Protein AF-A0A1D6GD42-F1 (afdb_monomer)

Secondary structure (DSSP, 8-state):
--------------------HHHHHHTTT-S---HHHHHT-HHHHHHHHHHHHHHHTT-SS--HHHHTT-S---HHHHHHHHHHHHHHHHHHHHHHHHHHHHHHHHHHHHHHHHHHHHHHHHHHH-

pLDDT: mean 71.31, std 13.14, range [42.84, 92.12]

Structure (mmCIF, N/CA/C/O backbone):
data_AF-A0A1D6GD42-F1
#
_entry.id   AF-A0A1D6GD42-F1
#
loop_
_atom_site.group_PDB
_atom_site.id
_atom_site.type_symbol
_atom_site.label_atom_id
_atom_site.label_alt_id
_atom_site.label_comp_id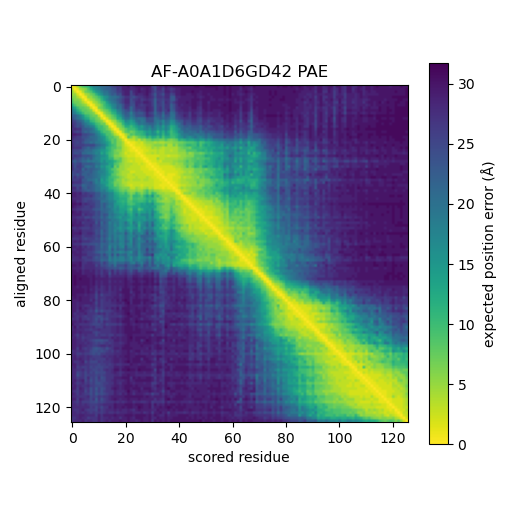
_atom_site.label_asym_id
_atom_site.label_entity_id
_atom_site.label_seq_id
_atom_site.pdbx_PDB_ins_code
_atom_site.Cartn_x
_atom_site.Cartn_y
_atom_site.Cartn_z
_atom_site.occupancy
_atom_site.B_iso_or_equiv
_atom_site.auth_seq_id
_atom_site.auth_comp_id
_atom_site.auth_asym_id
_atom_site.auth_atom_id
_atom_site.pdbx_PDB_model_num
ATOM 1 N N . MET A 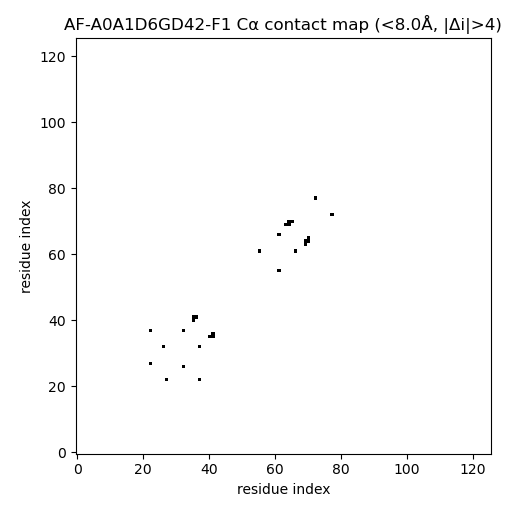1 1 ? 38.053 -12.235 26.476 1.00 43.75 1 MET A N 1
ATOM 2 C CA . MET A 1 1 ? 37.363 -10.991 26.067 1.00 43.75 1 MET A CA 1
ATOM 3 C C . MET A 1 1 ? 36.733 -11.279 24.707 1.00 43.75 1 MET A C 1
ATOM 5 O O . MET A 1 1 ? 37.474 -11.628 23.809 1.00 43.75 1 MET A O 1
ATOM 9 N N . GLY A 1 2 ? 35.424 -11.434 24.520 1.00 50.50 2 GLY A N 1
ATOM 10 C CA . GLY A 1 2 ? 34.348 -10.511 24.865 1.00 50.50 2 GLY A CA 1
ATOM 11 C C . GLY A 1 2 ? 34.098 -9.602 23.659 1.00 50.50 2 GLY A C 1
ATOM 12 O O . GLY A 1 2 ? 34.905 -8.711 23.443 1.00 50.50 2 GLY A O 1
ATOM 13 N N . ASN A 1 3 ? 33.066 -9.889 22.854 1.00 42.84 3 ASN A N 1
ATOM 14 C CA . ASN A 1 3 ? 32.124 -8.897 22.315 1.00 42.84 3 ASN A CA 1
ATOM 15 C C . ASN A 1 3 ? 31.025 -9.588 21.492 1.00 42.84 3 ASN A C 1
ATOM 17 O O . ASN A 1 3 ? 31.283 -10.256 20.495 1.00 42.84 3 ASN A O 1
ATOM 21 N N . GLY A 1 4 ? 29.797 -9.468 22.000 1.00 46.84 4 GLY A N 1
ATOM 22 C CA . GLY A 1 4 ? 28.609 -10.165 21.533 1.00 46.84 4 GLY A CA 1
ATOM 23 C C . GLY A 1 4 ? 27.888 -9.491 20.369 1.00 46.84 4 GLY A C 1
ATOM 24 O O . GLY A 1 4 ? 28.065 -8.313 20.068 1.00 46.84 4 GLY A O 1
ATOM 25 N N . PHE A 1 5 ? 27.021 -10.283 19.746 1.00 56.38 5 PHE A N 1
ATOM 26 C CA . PHE A 1 5 ? 26.088 -9.882 18.703 1.00 56.38 5 PHE A CA 1
ATOM 27 C C . PHE A 1 5 ? 25.120 -8.806 19.216 1.00 56.38 5 PHE A C 1
ATOM 29 O O . PHE A 1 5 ? 24.239 -9.080 20.033 1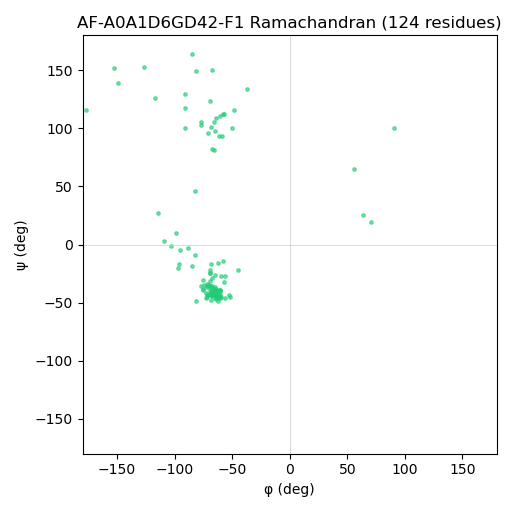.00 56.38 5 PHE A O 1
ATOM 36 N N . GLN A 1 6 ? 25.253 -7.578 18.715 1.00 57.75 6 GLN A N 1
ATOM 37 C CA . GLN A 1 6 ? 24.281 -6.515 18.948 1.00 57.75 6 GLN A CA 1
ATOM 38 C C . GLN A 1 6 ? 23.060 -6.738 18.043 1.00 57.75 6 GLN A C 1
ATOM 40 O O . GLN A 1 6 ? 23.091 -6.458 16.846 1.00 57.75 6 GLN A O 1
ATOM 45 N N . LYS A 1 7 ? 21.963 -7.251 18.615 1.00 52.38 7 LYS A N 1
ATOM 46 C CA . LYS A 1 7 ? 20.647 -7.249 17.962 1.00 52.38 7 LYS A CA 1
ATOM 47 C C . LYS A 1 7 ? 20.195 -5.797 17.781 1.00 52.38 7 LYS A C 1
ATOM 49 O O . LYS A 1 7 ? 19.830 -5.139 18.753 1.00 52.38 7 LYS A O 1
ATOM 54 N N . LYS A 1 8 ? 20.190 -5.295 16.544 1.00 47.66 8 LYS A N 1
ATOM 55 C CA . LYS A 1 8 ? 19.546 -4.021 16.206 1.00 47.66 8 LYS A CA 1
ATOM 56 C C . LYS A 1 8 ? 18.029 -4.221 16.275 1.00 47.66 8 LYS A C 1
ATOM 58 O O . LYS A 1 8 ? 17.422 -4.735 15.342 1.00 47.66 8 LYS A O 1
ATOM 63 N N . SER A 1 9 ? 17.442 -3.861 17.416 1.00 47.78 9 SER A N 1
ATOM 64 C CA . SER A 1 9 ? 15.996 -3.729 17.598 1.00 47.78 9 SER A CA 1
ATOM 65 C C . SER A 1 9 ? 15.470 -2.722 16.578 1.00 47.78 9 SER A C 1
ATOM 67 O O . SER A 1 9 ? 15.799 -1.536 16.638 1.00 47.78 9 SER A O 1
ATOM 69 N N . SER A 1 10 ? 14.686 -3.191 15.612 1.00 49.34 10 SER A N 1
ATOM 70 C CA . SER A 1 10 ? 13.865 -2.327 14.776 1.00 49.34 10 SER A CA 1
ATOM 71 C C . SER A 1 10 ? 12.820 -1.672 15.678 1.00 49.34 10 SER A C 1
ATOM 73 O O . SER A 1 10 ? 11.798 -2.281 15.992 1.00 49.34 10 SER A O 1
ATOM 75 N N . ASN A 1 11 ? 13.087 -0.442 16.117 1.00 50.16 11 ASN A N 1
ATOM 76 C CA . ASN A 1 11 ? 12.073 0.429 16.697 1.00 50.16 11 ASN A CA 1
ATOM 77 C C . ASN A 1 11 ? 11.070 0.782 15.593 1.00 50.16 11 ASN A C 1
ATOM 79 O O . ASN A 1 11 ? 11.150 1.840 14.975 1.00 50.16 11 ASN A O 1
ATOM 83 N N . ALA A 1 12 ? 10.132 -0.129 15.332 1.00 53.81 12 ALA A N 1
ATOM 84 C CA . ALA A 1 12 ? 8.842 0.250 14.795 1.00 53.81 12 ALA A CA 1
ATOM 85 C C . ALA A 1 12 ? 8.261 1.234 15.810 1.00 53.81 12 ALA A C 1
ATOM 87 O O . ALA A 1 12 ? 8.033 0.873 16.966 1.00 53.81 12 ALA A O 1
ATOM 88 N N . SER A 1 13 ? 8.131 2.495 15.407 1.00 47.47 13 SER A N 1
ATOM 89 C CA . SER A 1 13 ? 7.433 3.529 16.157 1.00 47.47 13 SER A CA 1
ATOM 90 C C . SER A 1 13 ? 6.069 2.973 16.549 1.00 47.47 13 SER A C 1
ATOM 92 O O . SER A 1 13 ? 5.163 2.876 15.721 1.00 47.47 13 SER A O 1
ATOM 94 N N . LYS A 1 14 ? 5.968 2.525 17.802 1.00 47.47 14 LYS A N 1
ATOM 95 C CA . LYS A 1 14 ? 4.747 2.058 18.437 1.00 47.47 14 LYS A CA 1
ATOM 96 C C . LYS A 1 14 ? 3.814 3.257 18.431 1.00 47.47 14 LYS A C 1
ATOM 98 O O . LYS A 1 14 ? 3.919 4.109 19.308 1.00 47.47 14 LYS A O 1
ATOM 103 N N . ALA A 1 15 ? 2.968 3.362 17.405 1.00 49.28 15 ALA A N 1
ATOM 104 C CA . ALA A 1 15 ? 1.806 4.224 17.466 1.00 49.28 15 ALA A CA 1
ATOM 105 C C . ALA A 1 15 ? 1.143 3.891 18.803 1.00 49.28 15 ALA A C 1
ATOM 107 O O . ALA A 1 15 ? 0.808 2.728 19.053 1.00 49.28 15 ALA A O 1
ATOM 108 N N . GLN A 1 16 ? 1.095 4.863 19.713 1.00 43.62 16 GLN A N 1
ATOM 109 C CA . GLN A 1 16 ? 0.330 4.734 20.941 1.00 43.62 16 GLN A CA 1
ATOM 110 C C . GLN A 1 16 ? -1.131 4.716 20.510 1.00 43.62 16 GLN A C 1
ATOM 112 O O . GLN A 1 16 ? -1.799 5.739 20.456 1.00 43.62 16 GLN A O 1
ATOM 117 N N . ILE A 1 17 ? -1.58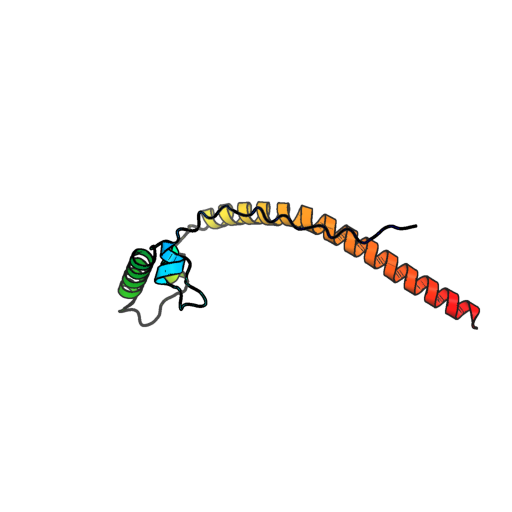4 3.539 20.093 1.00 55.00 17 ILE A N 1
ATOM 118 C CA . ILE A 1 17 ? -2.991 3.228 19.963 1.00 55.00 17 ILE A CA 1
ATOM 119 C C . ILE A 1 17 ? -3.476 3.262 21.407 1.00 55.00 17 ILE A C 1
ATOM 121 O O . ILE A 1 17 ? -3.109 2.395 22.202 1.00 55.00 17 ILE A O 1
ATOM 125 N N . GLU A 1 18 ? -4.197 4.321 21.771 1.00 52.25 18 GLU A N 1
ATOM 126 C CA . GLU A 1 18 ? -5.019 4.325 22.973 1.00 52.25 18 GLU A CA 1
ATOM 127 C C . GLU A 1 18 ? -6.020 3.182 22.811 1.00 52.25 18 GLU A C 1
ATOM 129 O O . GLU A 1 18 ? -7.039 3.287 22.128 1.00 52.25 18 GLU A O 1
ATOM 134 N N . GLU A 1 19 ? -5.653 2.022 23.346 1.00 58.16 19 GLU A N 1
ATOM 135 C CA . GLU A 1 19 ? -6.516 0.859 23.373 1.00 58.16 19 GLU A CA 1
ATOM 136 C C . GLU A 1 19 ? -7.670 1.172 24.320 1.00 58.16 19 GLU A C 1
ATOM 138 O O . GLU A 1 19 ? -7.538 1.115 25.539 1.00 58.16 19 GLU A O 1
ATOM 143 N N . THR A 1 20 ? -8.819 1.522 23.755 1.00 64.81 20 THR A N 1
ATOM 144 C CA . THR A 1 20 ? -10.063 1.581 24.510 1.00 64.81 20 THR A CA 1
ATOM 145 C C . THR A 1 20 ? -10.475 0.153 24.872 1.00 64.81 20 THR A C 1
ATOM 147 O O . THR A 1 20 ? -10.656 -0.710 24.007 1.00 64.81 20 THR A O 1
ATOM 150 N N . ASP A 1 21 ? -10.651 -0.109 26.168 1.00 73.12 21 ASP A N 1
ATOM 151 C CA . ASP A 1 21 ? -11.048 -1.422 26.704 1.00 73.12 21 ASP A CA 1
ATOM 152 C C . ASP A 1 21 ? -12.379 -1.944 26.136 1.00 73.12 21 ASP A C 1
ATOM 154 O O . ASP A 1 21 ? -12.696 -3.130 26.246 1.00 73.12 21 ASP A O 1
ATOM 158 N N . GLU A 1 22 ? -13.162 -1.082 25.484 1.00 78.81 22 GLU A N 1
ATOM 159 C CA . GLU A 1 22 ? -14.405 -1.454 24.819 1.00 78.81 22 GLU A CA 1
ATOM 160 C C . GLU A 1 22 ? -14.228 -2.555 23.777 1.00 78.81 22 GLU A C 1
ATOM 162 O O . GLU A 1 22 ? -15.019 -3.499 23.764 1.00 78.81 22 GLU A O 1
ATOM 167 N N . ALA A 1 23 ? -13.214 -2.463 22.912 1.00 77.88 23 ALA A N 1
ATOM 168 C CA . ALA A 1 23 ? -13.001 -3.464 21.870 1.00 77.88 23 ALA A CA 1
ATOM 169 C C . ALA A 1 23 ? -12.561 -4.801 22.479 1.00 77.88 23 ALA A C 1
ATOM 171 O O . ALA A 1 23 ? -13.082 -5.852 22.110 1.00 77.88 23 ALA A O 1
ATOM 172 N N . ARG A 1 24 ? -11.674 -4.759 23.482 1.00 79.50 24 ARG A N 1
ATOM 173 C CA . ARG A 1 24 ? -11.237 -5.946 24.236 1.00 79.50 24 ARG A CA 1
ATOM 174 C C . ARG A 1 24 ? -12.418 -6.625 24.935 1.00 79.50 24 ARG A C 1
ATOM 176 O O . ARG A 1 24 ? -12.525 -7.846 24.901 1.00 79.50 24 ARG A O 1
ATOM 183 N N . LYS A 1 25 ? -13.344 -5.845 25.505 1.00 85.50 25 LYS A N 1
ATOM 184 C CA . LYS A 1 25 ? -14.552 -6.354 26.171 1.00 85.50 25 LYS A CA 1
ATOM 185 C C . LYS A 1 25 ? -15.586 -6.907 25.184 1.00 85.50 25 LYS A C 1
ATOM 187 O O . LYS A 1 25 ? -16.131 -7.981 25.418 1.00 85.50 25 LYS A O 1
ATOM 192 N N . LYS A 1 26 ? -15.865 -6.195 24.088 1.00 86.31 26 LYS A N 1
ATOM 193 C CA . LYS A 1 26 ? -16.877 -6.577 23.081 1.00 86.31 26 LYS A CA 1
ATOM 194 C C . LYS A 1 26 ? -16.437 -7.770 22.235 1.00 86.31 26 LYS A C 1
ATOM 196 O O . LYS A 1 26 ? -17.261 -8.604 21.875 1.00 86.31 26 LYS A O 1
ATOM 201 N N . PHE A 1 27 ? -15.141 -7.872 21.958 1.00 87.50 27 PHE A N 1
ATOM 202 C CA . PHE A 1 27 ? -14.568 -8.885 21.077 1.00 87.50 27 PHE A CA 1
ATOM 203 C C . PHE A 1 27 ? -13.643 -9.854 21.821 1.00 87.50 27 PHE A C 1
ATOM 205 O O . PHE A 1 27 ? -12.766 -10.458 21.214 1.00 87.50 27 PHE A O 1
ATOM 212 N N . SER A 1 28 ? -13.868 -10.057 23.124 1.00 87.81 28 SER A N 1
ATOM 213 C CA . SER A 1 28 ? -13.048 -10.935 23.977 1.00 87.81 28 SER A CA 1
ATOM 214 C C . SER A 1 28 ? -12.941 -12.379 23.470 1.00 87.81 28 SER A C 1
ATOM 216 O O . SER A 1 28 ? -11.960 -13.054 23.766 1.00 87.81 28 SER A O 1
ATOM 218 N N . ASN A 1 29 ? -13.943 -12.862 22.729 1.00 92.12 29 ASN A N 1
ATOM 219 C CA . ASN A 1 29 ? -13.961 -14.212 22.153 1.00 92.12 29 ASN A CA 1
ATOM 220 C C . ASN A 1 29 ? -13.467 -14.254 20.697 1.00 92.12 29 ASN A C 1
ATOM 222 O O . ASN A 1 29 ? -13.382 -15.329 20.106 1.00 92.12 29 ASN A O 1
ATOM 226 N N . ALA A 1 30 ? -13.171 -13.102 20.093 1.00 87.44 30 ALA A N 1
ATOM 227 C CA . ALA A 1 30 ? -12.695 -13.027 18.723 1.00 87.44 30 ALA A CA 1
ATOM 228 C C . ALA A 1 30 ? -11.164 -13.090 18.702 1.00 87.44 30 ALA A C 1
ATOM 230 O O . ALA A 1 30 ? -10.481 -12.328 19.380 1.00 87.44 30 ALA A O 1
ATOM 231 N N . LYS A 1 31 ? -10.609 -13.981 17.876 1.00 90.94 31 LYS A N 1
ATOM 232 C CA . LYS A 1 31 ? -9.155 -14.052 17.655 1.00 90.94 31 LYS A CA 1
ATOM 233 C C . LYS A 1 31 ? -8.628 -12.834 16.888 1.00 90.94 31 LYS A C 1
ATOM 235 O O . LYS A 1 31 ? -7.476 -12.447 17.055 1.00 90.94 31 LYS A O 1
ATOM 240 N N . ALA A 1 32 ? -9.461 -12.274 16.019 1.00 88.56 32 ALA A N 1
ATOM 241 C CA . ALA A 1 32 ? -9.182 -11.086 15.234 1.00 88.56 32 ALA A CA 1
ATOM 242 C C . ALA A 1 32 ? -10.502 -10.376 14.917 1.00 88.56 32 ALA A C 1
ATOM 244 O O . ALA A 1 32 ? -11.543 -11.026 14.805 1.00 88.56 32 ALA A O 1
ATOM 245 N N . ILE A 1 33 ? -10.433 -9.060 14.745 1.00 84.81 33 ILE A N 1
ATOM 246 C CA . ILE A 1 33 ? -11.530 -8.217 14.265 1.00 84.81 33 ILE A CA 1
ATOM 247 C C . ILE A 1 33 ? -11.044 -7.399 13.074 1.00 84.81 33 ILE A C 1
ATOM 249 O O . ILE A 1 33 ? -9.851 -7.110 12.963 1.00 84.81 33 ILE A O 1
ATOM 253 N N . SER A 1 34 ? -11.958 -7.025 12.182 1.00 84.44 34 SER A N 1
ATOM 254 C CA . SER A 1 34 ? -11.631 -6.102 11.095 1.00 84.44 34 SER A CA 1
ATOM 255 C C . SER A 1 34 ? -11.321 -4.706 11.647 1.00 84.44 34 SER A C 1
ATOM 257 O O . SER A 1 34 ? -11.913 -4.271 12.635 1.00 84.44 34 SER A O 1
ATOM 259 N N . SER A 1 35 ? -10.454 -3.962 10.959 1.00 82.94 35 SER A N 1
ATOM 260 C CA . SER A 1 35 ? -10.216 -2.539 11.233 1.00 82.94 35 SER A CA 1
ATOM 261 C C . SER A 1 35 ? -11.536 -1.753 11.249 1.00 82.94 35 SER A C 1
ATOM 263 O O . SER A 1 35 ? -11.810 -1.004 12.182 1.00 82.94 35 SER A O 1
ATOM 265 N N . SER A 1 36 ? -12.436 -2.013 10.297 1.00 84.19 36 SER A N 1
ATOM 266 C CA . SER A 1 36 ? -13.734 -1.332 10.225 1.00 84.19 36 SER A CA 1
ATOM 267 C C . SER A 1 36 ? -14.711 -1.695 11.348 1.00 84.19 36 SER A C 1
ATOM 269 O O . SER A 1 36 ? -15.559 -0.878 11.713 1.00 84.19 36 SER A O 1
ATOM 271 N N . GLN A 1 37 ? -14.557 -2.879 11.951 1.00 84.06 37 GLN A N 1
ATOM 272 C CA . GLN A 1 37 ? -15.274 -3.281 13.168 1.00 84.06 37 GLN A CA 1
ATOM 273 C C . GLN A 1 37 ? -14.723 -2.571 14.407 1.00 84.06 37 GLN A C 1
ATOM 275 O O . GLN A 1 37 ? -15.488 -2.227 15.305 1.00 84.06 37 GLN A O 1
ATOM 280 N N . PHE A 1 38 ? -13.411 -2.329 14.444 1.00 84.38 38 PHE A N 1
ATOM 281 C CA . PHE A 1 38 ? -12.753 -1.603 15.527 1.00 84.38 38 PHE A CA 1
ATOM 282 C C . PHE A 1 38 ? -13.063 -0.099 15.483 1.00 84.38 38 PHE A C 1
ATOM 284 O O . PHE A 1 38 ? -13.429 0.483 16.500 1.00 84.38 38 PHE A O 1
ATOM 291 N N . PHE A 1 39 ? -12.981 0.521 14.302 1.00 82.44 39 PHE A N 1
ATOM 292 C CA . PHE A 1 39 ? -13.201 1.960 14.109 1.00 82.44 39 PHE A CA 1
ATOM 293 C C . PHE A 1 39 ? -14.670 2.341 13.844 1.00 82.44 39 PHE A C 1
ATOM 295 O O . PHE A 1 39 ? -14.985 3.522 13.707 1.00 82.44 39 PHE A O 1
ATOM 302 N N . GLY A 1 40 ? -15.582 1.365 13.754 1.00 78.81 40 GLY A N 1
ATOM 303 C CA . GLY A 1 40 ? -17.015 1.606 13.547 1.00 78.81 40 GLY A CA 1
ATOM 304 C C . GLY A 1 40 ? -17.383 2.123 12.149 1.00 78.81 40 GLY A C 1
ATOM 305 O O . GLY A 1 40 ? -18.462 2.688 11.961 1.00 78.81 40 GLY A O 1
ATOM 306 N N . THR A 1 41 ? -16.513 1.939 11.152 1.00 76.69 41 THR A N 1
ATOM 307 C CA . THR A 1 41 ? -16.748 2.367 9.761 1.00 76.69 41 THR A CA 1
ATOM 308 C C . THR A 1 41 ? -17.593 1.376 8.962 1.00 76.69 41 THR A C 1
ATOM 310 O O . THR A 1 41 ? -18.076 1.728 7.887 1.00 76.69 41 THR A O 1
ATOM 313 N N . GLN A 1 42 ? -17.857 0.187 9.515 1.00 76.06 42 GLN A N 1
ATOM 314 C CA . GLN A 1 42 ? -18.577 -0.898 8.844 1.00 76.06 42 GLN A CA 1
ATOM 315 C C . GLN A 1 42 ? -19.925 -0.463 8.241 1.00 76.06 42 GLN A C 1
ATOM 317 O O . GLN A 1 42 ? -20.186 -0.731 7.076 1.00 76.06 42 GLN A O 1
ATOM 322 N N . ASN A 1 43 ? -20.747 0.303 8.968 1.00 72.31 43 ASN A N 1
ATOM 323 C CA . ASN A 1 43 ? -22.050 0.762 8.457 1.00 72.31 43 ASN A CA 1
ATOM 324 C C . ASN A 1 43 ? -21.943 1.713 7.251 1.00 72.31 43 ASN A C 1
ATOM 326 O O . ASN A 1 43 ? -22.892 1.844 6.479 1.00 72.31 43 ASN A O 1
ATOM 330 N N . ARG A 1 44 ? -20.826 2.437 7.121 1.00 73.88 44 ARG A N 1
ATOM 331 C CA . ARG A 1 44 ? -20.578 3.351 5.999 1.00 73.88 44 ARG A CA 1
ATOM 332 C C . ARG A 1 44 ? -20.079 2.570 4.790 1.00 73.88 44 ARG A C 1
ATOM 334 O O . ARG A 1 44 ? -20.646 2.707 3.714 1.00 73.88 44 ARG A O 1
ATOM 341 N N . GLU A 1 45 ? -19.093 1.706 5.009 1.00 73.69 45 GLU A N 1
ATOM 342 C CA . GLU A 1 45 ? -18.518 0.838 3.979 1.00 73.69 45 GLU A CA 1
ATOM 343 C C . GLU A 1 45 ? -19.573 -0.106 3.386 1.00 73.69 45 GLU A C 1
ATOM 345 O O . GLU A 1 45 ? -19.670 -0.240 2.169 1.00 73.69 45 GLU A O 1
ATOM 350 N N . GLU A 1 46 ? -20.434 -0.698 4.220 1.00 74.25 46 GLU A N 1
ATOM 351 C CA . GLU A 1 46 ? -21.533 -1.552 3.759 1.00 74.25 46 GLU A CA 1
ATOM 352 C C . GLU A 1 46 ? -22.564 -0.780 2.936 1.00 74.25 46 GLU A C 1
ATOM 354 O O . GLU A 1 46 ? -23.065 -1.311 1.948 1.00 74.25 46 GLU A O 1
ATOM 359 N N . LYS A 1 47 ? -22.879 0.467 3.306 1.00 73.69 47 LYS A N 1
ATOM 360 C CA . LYS A 1 47 ? -23.790 1.315 2.523 1.00 73.69 47 LYS A CA 1
ATOM 361 C C . LYS A 1 47 ? -23.185 1.695 1.179 1.00 73.69 47 LYS A C 1
ATOM 363 O O . LYS A 1 47 ? -23.879 1.629 0.173 1.00 73.69 47 LYS A O 1
ATOM 368 N N . GLU A 1 48 ? -21.911 2.063 1.140 1.00 71.75 48 GLU A N 1
ATOM 369 C CA . GLU A 1 48 ? -21.216 2.403 -0.106 1.00 71.75 48 GLU A CA 1
ATOM 370 C C . GLU A 1 48 ? -21.076 1.187 -1.030 1.00 71.75 48 GLU A C 1
ATOM 372 O O . GLU A 1 48 ? -21.331 1.288 -2.234 1.00 71.75 48 GLU A O 1
ATOM 377 N N . ALA A 1 49 ? -20.761 0.017 -0.469 1.00 70.00 49 ALA A N 1
ATOM 378 C CA . ALA A 1 49 ? -20.723 -1.240 -1.204 1.00 70.00 49 ALA A CA 1
ATOM 379 C C . ALA A 1 49 ? -22.114 -1.628 -1.728 1.00 70.00 49 ALA A C 1
ATOM 381 O O . ALA A 1 49 ? -22.243 -1.999 -2.891 1.00 70.00 49 ALA A O 1
ATOM 382 N N . GLN A 1 50 ? -23.168 -1.489 -0.916 1.00 75.25 50 GLN A N 1
ATOM 383 C CA . GLN A 1 50 ? -24.547 -1.758 -1.335 1.00 75.25 50 GLN A CA 1
ATOM 384 C C . GLN A 1 50 ? -25.027 -0.793 -2.416 1.00 75.25 50 GLN A C 1
ATOM 386 O O . GLN A 1 50 ? -25.617 -1.240 -3.392 1.00 75.25 50 GLN A O 1
ATOM 391 N N . LEU A 1 51 ? -24.747 0.506 -2.293 1.00 73.06 51 LEU A N 1
ATOM 392 C CA . LEU A 1 51 ? -25.063 1.490 -3.331 1.00 73.06 51 LEU A CA 1
ATOM 393 C C . LEU A 1 51 ? -24.320 1.169 -4.631 1.00 73.06 51 LEU A C 1
ATOM 395 O O . LEU A 1 51 ? -24.898 1.246 -5.713 1.00 73.06 51 LEU A O 1
ATOM 399 N N . SER A 1 52 ? -23.058 0.750 -4.531 1.00 69.94 52 SER A N 1
ATOM 400 C CA . SER A 1 52 ? -22.272 0.314 -5.685 1.00 69.94 52 SER A CA 1
ATOM 401 C C . SER A 1 52 ? -22.868 -0.940 -6.327 1.00 69.94 52 SER A C 1
ATOM 403 O O . SER A 1 52 ? -23.084 -0.956 -7.532 1.00 69.94 52 SER A O 1
ATOM 405 N N . LEU A 1 53 ? -23.223 -1.958 -5.540 1.00 71.25 53 LEU A N 1
ATOM 406 C CA . LEU A 1 53 ? -23.880 -3.173 -6.031 1.00 71.25 53 LEU A CA 1
ATOM 407 C C . LEU A 1 53 ? -25.255 -2.878 -6.638 1.00 71.25 53 LEU A C 1
ATOM 409 O O . LEU A 1 53 ? -25.582 -3.419 -7.688 1.00 71.25 53 LEU A O 1
ATOM 413 N N . GLN A 1 54 ? -26.039 -1.985 -6.030 1.00 78.06 54 GLN A N 1
ATOM 414 C CA . GLN A 1 54 ? -27.348 -1.572 -6.532 1.00 78.06 54 GLN A CA 1
ATOM 415 C C . GLN A 1 54 ? -27.237 -0.896 -7.901 1.00 78.06 54 GLN A C 1
ATOM 417 O O . GLN A 1 54 ? -28.054 -1.171 -8.778 1.00 78.06 54 GLN A O 1
ATOM 422 N N . LYS A 1 55 ? -26.204 -0.072 -8.123 1.00 72.94 55 LYS A N 1
ATOM 423 C CA . LYS A 1 55 ? -25.928 0.527 -9.440 1.00 72.94 55 LYS A CA 1
ATOM 424 C C . LYS A 1 55 ? -25.675 -0.520 -10.530 1.00 72.94 55 LYS A C 1
ATOM 426 O O . LYS A 1 55 ? -25.943 -0.235 -11.692 1.00 72.94 55 LYS A O 1
ATOM 431 N N . PHE A 1 56 ? -25.184 -1.707 -10.172 1.00 74.38 56 PHE A N 1
ATOM 432 C CA . PHE A 1 56 ? -24.863 -2.781 -11.117 1.00 74.38 56 PHE A CA 1
ATOM 433 C C . PHE A 1 56 ? -25.820 -3.979 -11.056 1.00 74.38 56 PHE A C 1
ATOM 435 O O . PHE A 1 56 ? -25.632 -4.939 -11.797 1.00 74.38 56 PHE A O 1
ATOM 442 N N . ALA A 1 57 ? -26.864 -3.937 -10.223 1.00 76.19 57 ALA A N 1
ATOM 443 C CA . ALA A 1 57 ? -27.792 -5.053 -10.017 1.00 76.19 57 ALA A CA 1
ATOM 444 C C . ALA A 1 57 ? -28.577 -5.460 -11.284 1.00 76.19 57 ALA A C 1
ATOM 446 O O . ALA A 1 57 ? -29.151 -6.544 -11.323 1.00 76.19 57 ALA A O 1
ATOM 447 N N . GLY A 1 58 ? -28.597 -4.610 -12.318 1.00 77.50 58 GLY A N 1
ATOM 448 C CA . GLY A 1 58 ? -29.174 -4.903 -13.637 1.00 77.50 58 GLY A CA 1
ATOM 449 C C . GLY A 1 58 ? -28.151 -5.229 -14.733 1.00 77.50 58 GLY A C 1
ATOM 450 O O . GLY A 1 58 ? -28.545 -5.494 -15.867 1.00 77.50 58 GLY A O 1
ATOM 451 N N . SER A 1 59 ? -26.852 -5.199 -14.432 1.00 74.00 59 SER A N 1
ATOM 452 C CA . SER A 1 59 ? -25.793 -5.426 -15.417 1.00 74.00 59 SER A CA 1
ATOM 453 C C . SER A 1 59 ? -25.420 -6.908 -15.467 1.00 74.00 59 SER A C 1
ATOM 455 O O . SER A 1 59 ? -24.912 -7.459 -14.496 1.00 74.00 59 SER A O 1
ATOM 457 N N . SER A 1 60 ? -25.615 -7.563 -16.618 1.00 77.25 60 SER A N 1
ATOM 458 C CA . SER A 1 60 ? -25.180 -8.960 -16.829 1.00 77.25 60 SER A CA 1
ATOM 459 C C . SER A 1 60 ? -23.652 -9.117 -16.876 1.00 77.25 60 SER A C 1
ATOM 461 O O . SER A 1 60 ? -23.137 -10.228 -16.759 1.00 77.25 60 SER A O 1
ATOM 463 N N . SER A 1 61 ? -22.931 -8.018 -17.079 1.00 76.88 61 SER A N 1
ATOM 464 C CA . SER A 1 61 ? -21.475 -7.936 -17.077 1.00 76.88 61 SER A CA 1
ATOM 465 C C . SER A 1 61 ? -21.066 -6.556 -16.577 1.00 76.88 61 SER A C 1
ATOM 467 O O . SER A 1 61 ? -21.680 -5.560 -16.958 1.00 76.88 61 SER A O 1
ATOM 469 N N . ILE A 1 62 ? -20.026 -6.496 -15.751 1.00 69.25 62 ILE A N 1
ATOM 470 C CA . ILE A 1 62 ? -19.454 -5.249 -15.236 1.00 69.25 62 ILE A CA 1
ATOM 471 C C . ILE A 1 62 ? -18.023 -5.170 -15.758 1.00 69.25 62 ILE A C 1
ATOM 473 O O . ILE A 1 62 ? -17.249 -6.112 -15.568 1.00 69.25 62 ILE A O 1
ATOM 477 N N . SER A 1 63 ? -17.659 -4.069 -16.413 1.00 70.06 63 SER A N 1
ATOM 478 C CA . SER A 1 63 ? -16.281 -3.862 -16.858 1.00 70.06 63 SER A CA 1
ATOM 479 C C . SER A 1 63 ? -15.420 -3.334 -15.709 1.00 70.06 63 SER A C 1
ATOM 481 O O . SER A 1 63 ? -15.888 -2.600 -14.840 1.00 70.06 63 SER A O 1
ATOM 483 N N . SER A 1 64 ? -14.127 -3.668 -15.705 1.00 69.62 64 SER A N 1
ATOM 484 C CA . SER A 1 64 ? -13.173 -3.194 -14.684 1.00 69.62 64 SER A CA 1
ATOM 485 C C . SER A 1 64 ? -13.109 -1.654 -14.608 1.00 69.62 64 SER A C 1
ATOM 487 O O . SER A 1 64 ? -12.945 -1.080 -13.532 1.00 69.62 64 SER A O 1
ATOM 489 N N . SER A 1 65 ? -13.309 -0.963 -15.735 1.00 71.38 65 SER A N 1
ATOM 490 C CA . SER A 1 65 ? -13.449 0.499 -15.803 1.00 71.38 65 SER A CA 1
ATOM 491 C C . SER A 1 65 ? -14.638 1.029 -15.002 1.00 71.38 65 SER A C 1
ATOM 493 O O . SER A 1 65 ? -14.507 2.049 -14.327 1.00 71.38 65 SER A O 1
ATOM 495 N N . ASP A 1 66 ? -15.764 0.318 -15.035 1.00 72.88 66 ASP A N 1
ATOM 496 C CA . ASP A 1 66 ? -17.010 0.716 -14.375 1.00 72.88 66 ASP A CA 1
ATOM 497 C C . ASP A 1 66 ? -16.932 0.455 -12.867 1.00 72.88 66 ASP A C 1
ATOM 499 O O . ASP A 1 66 ? -17.415 1.257 -12.069 1.00 72.88 66 ASP A O 1
ATOM 503 N N . LEU A 1 67 ? -16.264 -0.636 -12.469 1.00 72.19 67 LEU A N 1
ATOM 504 C CA . LEU A 1 67 ? -16.063 -1.011 -11.067 1.00 72.19 67 LEU A CA 1
ATOM 505 C C . LEU A 1 67 ? -15.075 -0.082 -10.344 1.00 72.19 67 LEU A C 1
ATOM 507 O O . LEU A 1 67 ? -15.319 0.311 -9.206 1.00 72.19 67 LEU A O 1
ATOM 511 N N . PHE A 1 68 ? -13.959 0.266 -10.992 1.00 78.69 68 PHE A N 1
ATOM 512 C CA . PHE A 1 68 ? -12.886 1.065 -10.385 1.00 78.69 68 PHE A CA 1
ATOM 513 C C . PHE A 1 68 ? -12.935 2.552 -10.758 1.00 78.69 68 PHE A C 1
ATOM 515 O O . PHE A 1 68 ? -11.980 3.276 -10.485 1.00 78.69 68 PHE A O 1
ATOM 522 N N . GLY A 1 69 ? -14.013 3.013 -11.401 1.00 61.12 69 GLY A N 1
ATOM 523 C CA . GLY A 1 69 ? -14.174 4.422 -11.767 1.00 61.12 69 GLY A CA 1
ATOM 524 C C . GLY A 1 69 ? -13.130 4.920 -12.767 1.00 61.12 69 GLY A C 1
ATOM 525 O O . GLY A 1 69 ? -12.861 6.115 -12.833 1.00 61.12 69 GLY A O 1
ATOM 526 N N . ARG A 1 70 ? -12.557 4.026 -13.583 1.00 60.25 70 ARG A N 1
ATOM 527 C CA . ARG A 1 70 ? -11.663 4.380 -14.702 1.00 60.25 70 ARG A CA 1
ATOM 528 C C . ARG A 1 70 ? -12.507 4.759 -15.919 1.00 60.25 70 ARG A C 1
ATOM 530 O O . ARG A 1 70 ? -12.323 4.241 -17.012 1.00 60.25 70 ARG A O 1
ATOM 537 N N . THR A 1 71 ? -13.525 5.580 -15.699 1.00 51.28 71 THR A N 1
ATOM 538 C CA . THR A 1 71 ? -14.367 6.111 -16.765 1.00 51.28 71 THR A CA 1
ATOM 539 C C . THR A 1 71 ? -13.734 7.423 -17.195 1.00 51.28 71 THR A C 1
ATOM 541 O O . THR A 1 71 ? -13.882 8.427 -16.510 1.00 51.28 71 THR A O 1
ATOM 544 N N . ASN A 1 72 ? -13.003 7.377 -18.309 1.00 50.81 72 ASN A N 1
ATOM 545 C CA . ASN A 1 72 ? -12.557 8.546 -19.069 1.00 50.81 72 ASN A CA 1
ATOM 546 C C . ASN A 1 72 ? -11.763 9.567 -18.245 1.00 50.81 72 ASN A C 1
ATOM 548 O O . ASN A 1 72 ? -12.170 10.710 -18.059 1.00 50.81 72 ASN A O 1
ATOM 552 N N . VAL A 1 73 ? -10.593 9.149 -17.772 1.00 50.81 73 VAL A N 1
ATOM 553 C CA . VAL A 1 73 ? -9.524 10.110 -17.530 1.00 50.81 73 VAL A CA 1
ATOM 554 C C . VAL A 1 73 ? -8.960 10.411 -18.913 1.00 50.81 73 VAL A C 1
ATOM 556 O O . VAL A 1 73 ? -8.333 9.533 -19.500 1.00 50.81 73 VAL A O 1
ATOM 559 N N . ASP A 1 74 ? -9.273 11.593 -19.455 1.00 49.62 74 ASP A N 1
ATOM 560 C CA . ASP A 1 74 ? -8.610 12.145 -20.640 1.00 49.62 74 ASP A CA 1
ATOM 561 C C . ASP A 1 74 ? -7.119 11.786 -20.600 1.00 49.62 74 ASP A C 1
ATOM 563 O O . ASP A 1 74 ? -6.476 11.932 -19.555 1.00 49.62 74 ASP A O 1
ATOM 567 N N . ASP A 1 75 ? -6.586 11.321 -21.730 1.00 53.28 75 ASP A N 1
ATOM 568 C CA . ASP A 1 75 ? -5.210 10.827 -21.932 1.00 53.28 75 ASP A CA 1
ATOM 569 C C . ASP A 1 75 ? -4.122 11.733 -21.295 1.00 53.28 75 ASP A C 1
ATOM 571 O O . ASP A 1 75 ? -3.029 11.297 -20.950 1.00 53.28 75 ASP A O 1
ATOM 575 N N . SER A 1 76 ? -4.444 13.006 -21.049 1.00 55.41 76 SER A N 1
ATOM 576 C CA . SER A 1 76 ? -3.607 14.023 -20.401 1.00 55.41 76 SER A CA 1
ATOM 577 C C . SER A 1 76 ? -3.348 13.822 -18.896 1.00 55.41 76 SER A C 1
ATOM 579 O O . SER A 1 76 ? -2.355 14.322 -18.376 1.00 55.41 76 SER A O 1
ATOM 581 N N . ASN A 1 77 ? -4.215 13.119 -18.163 1.00 53.91 77 ASN A N 1
ATOM 582 C CA . ASN A 1 77 ? -4.080 12.927 -16.707 1.00 53.91 77 ASN A CA 1
ATOM 583 C C . ASN A 1 77 ? -3.402 11.594 -16.337 1.00 53.91 77 ASN A C 1
ATOM 585 O O . ASN A 1 77 ? -2.904 11.437 -15.219 1.00 53.91 77 ASN A O 1
ATOM 589 N N . LEU A 1 78 ? -3.338 10.646 -17.280 1.00 54.50 78 LEU A N 1
ATOM 590 C CA . LEU A 1 78 ? -2.4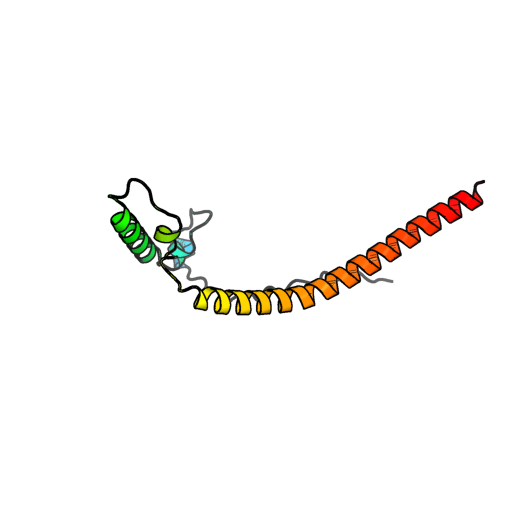90 9.461 -17.153 1.00 54.50 78 LEU A CA 1
ATOM 591 C C . LEU A 1 78 ? -1.009 9.840 -17.209 1.00 54.50 78 LEU A C 1
ATOM 593 O O . LEU A 1 78 ? -0.235 9.266 -16.453 1.00 54.50 78 LEU A O 1
ATOM 597 N N . ASP A 1 79 ? -0.630 10.836 -18.015 1.00 54.03 79 ASP A N 1
ATOM 598 C CA . ASP A 1 79 ? 0.749 11.337 -18.085 1.00 54.03 79 ASP A CA 1
ATOM 599 C C . ASP A 1 79 ? 1.170 12.053 -16.790 1.00 54.03 79 ASP A C 1
ATOM 601 O O . ASP A 1 79 ? 2.251 11.799 -16.272 1.00 54.03 79 ASP A O 1
ATOM 605 N N . LEU A 1 80 ? 0.285 12.846 -16.166 1.00 57.62 80 LEU A N 1
ATOM 606 C CA . LEU A 1 80 ? 0.581 13.488 -14.874 1.00 57.62 80 LEU A CA 1
ATOM 607 C C . LEU A 1 80 ? 0.769 12.449 -13.752 1.00 57.62 80 LEU A C 1
ATOM 609 O O . LEU A 1 80 ? 1.733 12.512 -12.990 1.00 57.62 80 LEU A O 1
ATOM 613 N N . SER A 1 81 ? -0.105 11.436 -13.699 1.00 67.62 81 SER A N 1
ATOM 614 C CA . SER A 1 81 ? 0.016 10.335 -12.736 1.00 67.62 81 SER A CA 1
ATOM 615 C C . SER A 1 81 ? 1.194 9.406 -13.037 1.00 67.62 81 SER A C 1
ATOM 617 O O . SER A 1 81 ? 1.777 8.862 -12.099 1.00 67.62 81 SER A O 1
ATOM 619 N N . ALA A 1 82 ? 1.525 9.171 -14.308 1.00 66.50 82 ALA A N 1
ATOM 620 C CA . ALA A 1 82 ? 2.641 8.325 -14.712 1.00 66.50 82 ALA A CA 1
ATOM 621 C C . ALA A 1 82 ? 3.974 9.039 -14.496 1.00 66.50 82 ALA A C 1
ATOM 623 O O . ALA A 1 82 ? 4.908 8.405 -14.023 1.00 66.50 82 ALA A O 1
ATOM 624 N N . ALA A 1 83 ? 4.060 10.344 -14.750 1.00 70.94 83 ALA A N 1
ATOM 625 C CA . ALA A 1 83 ? 5.229 11.159 -14.448 1.00 70.94 83 ALA A CA 1
ATOM 626 C C . ALA A 1 83 ? 5.493 11.209 -12.938 1.00 70.94 83 ALA A C 1
ATOM 628 O O . ALA A 1 83 ? 6.624 10.975 -12.513 1.00 70.94 83 ALA A O 1
ATOM 629 N N . ASP A 1 84 ? 4.463 11.414 -12.111 1.00 74.12 84 ASP A N 1
ATOM 630 C CA . ASP A 1 84 ? 4.602 11.352 -10.649 1.00 74.12 84 ASP A CA 1
ATOM 631 C C . ASP A 1 84 ? 4.969 9.944 -10.160 1.00 74.12 84 ASP A C 1
ATOM 633 O O . ASP A 1 84 ? 5.811 9.781 -9.271 1.00 74.12 84 ASP A O 1
ATOM 637 N N . LEU A 1 85 ? 4.401 8.904 -10.775 1.00 75.12 85 LEU A N 1
ATOM 638 C CA . LEU A 1 85 ? 4.751 7.515 -10.490 1.00 75.12 85 LEU A CA 1
ATOM 639 C C . LEU A 1 85 ? 6.196 7.200 -10.900 1.00 75.12 85 LEU A C 1
ATOM 641 O O . LEU A 1 85 ? 6.911 6.576 -10.126 1.00 75.12 85 LEU A O 1
ATOM 645 N N . ILE A 1 86 ? 6.653 7.648 -12.068 1.00 76.62 86 ILE A N 1
ATOM 646 C CA . ILE A 1 86 ? 8.022 7.470 -12.564 1.00 76.62 86 ILE A CA 1
ATOM 647 C C . ILE A 1 86 ? 8.996 8.261 -11.704 1.00 76.62 86 ILE A C 1
ATOM 649 O O . ILE A 1 86 ? 10.044 7.729 -11.364 1.00 76.62 86 ILE A O 1
ATOM 653 N N . ASN A 1 87 ? 8.671 9.482 -11.283 1.00 75.81 87 ASN A N 1
ATOM 654 C CA . ASN A 1 87 ? 9.500 10.250 -10.355 1.00 75.81 87 ASN A CA 1
ATOM 655 C C . ASN A 1 87 ? 9.599 9.554 -8.994 1.00 75.81 87 ASN A C 1
ATOM 657 O O . ASN A 1 87 ? 10.687 9.447 -8.436 1.00 75.81 87 ASN A O 1
ATOM 661 N N . ARG A 1 88 ? 8.501 8.990 -8.478 1.00 73.69 88 ARG A N 1
ATOM 662 C CA . ARG A 1 88 ? 8.515 8.262 -7.202 1.00 73.69 88 ARG A CA 1
ATOM 663 C C . ARG A 1 88 ? 9.232 6.915 -7.299 1.00 73.69 88 ARG A C 1
ATOM 665 O O . ARG A 1 88 ? 10.024 6.588 -6.417 1.00 73.69 88 ARG A O 1
ATOM 672 N N . ILE A 1 89 ? 8.982 6.153 -8.364 1.00 75.19 89 ILE A N 1
ATOM 673 C CA . ILE A 1 89 ? 9.651 4.879 -8.643 1.00 75.19 89 ILE A CA 1
ATOM 674 C C . ILE A 1 89 ? 11.126 5.128 -8.904 1.00 75.19 89 ILE A C 1
ATOM 676 O O . ILE A 1 89 ? 11.936 4.425 -8.332 1.00 75.19 89 ILE A O 1
ATOM 680 N N . SER A 1 90 ? 11.504 6.116 -9.711 1.00 73.19 90 SER A N 1
ATOM 681 C CA . SER A 1 90 ? 12.911 6.411 -9.996 1.00 73.19 90 SER A CA 1
ATOM 682 C C . SER A 1 90 ? 13.637 6.965 -8.778 1.00 73.19 90 SER A C 1
ATOM 684 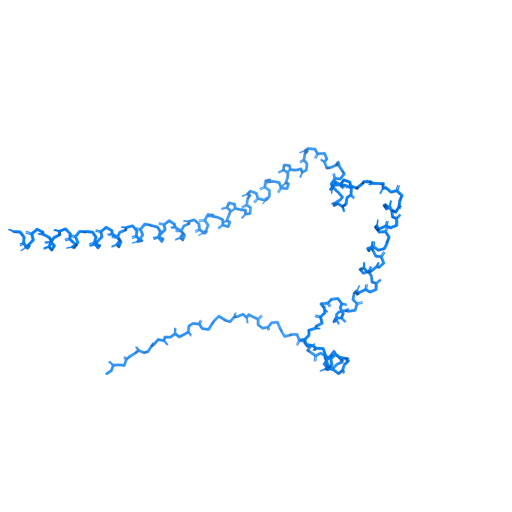O O . SER A 1 90 ? 14.781 6.589 -8.561 1.00 73.19 90 SER A O 1
ATOM 686 N N . PHE A 1 91 ? 13.003 7.785 -7.937 1.00 74.75 91 PHE A N 1
ATOM 687 C CA . PHE A 1 91 ? 13.623 8.280 -6.708 1.00 74.75 91 PHE A CA 1
ATOM 688 C C . PHE A 1 91 ? 13.855 7.155 -5.691 1.00 74.75 91 PHE A C 1
ATOM 690 O O . PHE A 1 91 ? 14.949 7.038 -5.139 1.00 74.75 91 PHE A O 1
ATOM 697 N N . GLN A 1 92 ? 12.859 6.285 -5.501 1.00 64.00 92 GLN A N 1
ATOM 698 C CA . GLN A 1 92 ? 12.962 5.112 -4.632 1.00 64.00 92 GLN A CA 1
ATOM 699 C C . GLN A 1 92 ? 13.937 4.076 -5.212 1.00 64.00 92 GLN A C 1
ATOM 701 O O . GLN A 1 92 ? 14.861 3.634 -4.537 1.00 64.00 92 GLN A O 1
ATOM 706 N N . ALA A 1 93 ? 13.805 3.762 -6.500 1.00 65.69 93 ALA A N 1
ATOM 707 C CA . ALA A 1 93 ? 14.671 2.830 -7.203 1.00 65.69 93 ALA A CA 1
ATOM 708 C C . ALA A 1 93 ? 16.097 3.354 -7.346 1.00 65.69 93 ALA A C 1
ATOM 710 O O . ALA A 1 93 ? 16.994 2.537 -7.374 1.00 65.69 93 ALA A O 1
ATOM 711 N N . SER A 1 94 ? 16.370 4.660 -7.399 1.00 67.19 94 SER A N 1
ATOM 712 C CA . SER A 1 94 ? 17.755 5.170 -7.431 1.00 67.19 94 SER A CA 1
ATOM 713 C C . SER A 1 94 ? 18.471 4.944 -6.096 1.00 67.19 94 SER A C 1
ATOM 715 O O . SER A 1 94 ? 19.664 4.622 -6.069 1.00 67.19 94 SER A O 1
ATOM 717 N N . GLN A 1 95 ? 17.740 5.058 -4.985 1.00 68.88 95 GLN A N 1
ATOM 718 C CA . GLN A 1 95 ? 18.257 4.755 -3.648 1.00 68.88 95 GLN A CA 1
ATOM 719 C C . GLN A 1 95 ? 18.413 3.241 -3.446 1.00 68.88 95 GLN A C 1
ATOM 721 O O . GLN A 1 95 ? 19.451 2.772 -2.970 1.00 68.88 95 GLN A O 1
ATOM 726 N N . ASP A 1 96 ? 17.433 2.467 -3.909 1.00 67.75 96 ASP A N 1
ATOM 727 C CA . ASP A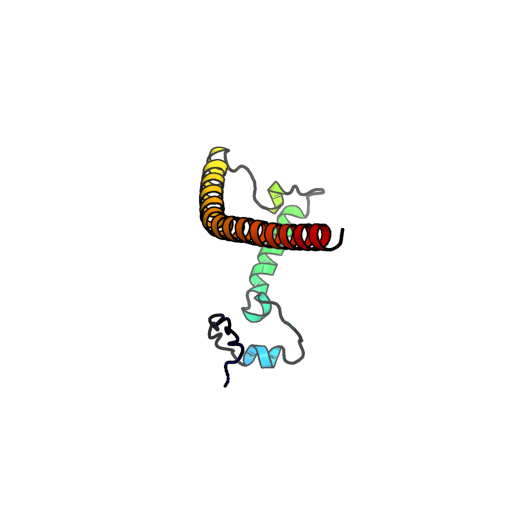 1 96 ? 17.439 1.009 -3.793 1.00 67.75 96 ASP A CA 1
ATOM 728 C C . ASP A 1 96 ? 18.420 0.349 -4.791 1.00 67.75 96 ASP A C 1
ATOM 730 O O . ASP A 1 96 ? 19.049 -0.659 -4.469 1.00 67.75 96 ASP A O 1
ATOM 734 N N . LEU A 1 97 ? 18.652 0.948 -5.967 1.00 66.75 97 LEU A N 1
ATOM 735 C CA . LEU A 1 97 ? 19.615 0.496 -6.983 1.00 66.75 97 LEU A CA 1
ATOM 736 C C . LEU A 1 97 ? 21.053 0.729 -6.543 1.00 66.75 97 LEU A C 1
ATOM 738 O O . LEU A 1 97 ? 21.902 -0.099 -6.848 1.00 66.75 97 LEU A O 1
ATOM 742 N N . SER A 1 98 ? 21.342 1.817 -5.825 1.00 67.56 98 SER A N 1
ATOM 743 C CA . SER A 1 98 ? 22.680 2.034 -5.258 1.00 67.56 98 SER A CA 1
ATOM 744 C C . SER A 1 98 ? 23.026 0.904 -4.285 1.00 67.56 98 SER A C 1
ATOM 746 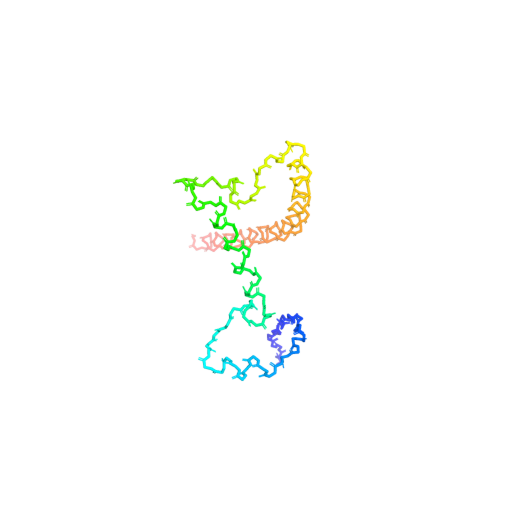O O . SER A 1 98 ? 24.062 0.260 -4.430 1.00 67.56 98 SER A O 1
ATOM 748 N N . SER A 1 99 ? 22.080 0.556 -3.407 1.00 75.31 99 SER A N 1
ATOM 749 C CA . SER A 1 99 ? 22.207 -0.591 -2.502 1.00 75.31 99 SER A CA 1
ATOM 750 C C . SER A 1 99 ? 22.359 -1.913 -3.266 1.00 75.31 99 SER A C 1
ATOM 752 O O . SER A 1 99 ? 23.241 -2.708 -2.952 1.00 75.31 99 SER A O 1
ATOM 754 N N . LEU A 1 100 ? 21.550 -2.150 -4.307 1.00 71.69 100 LEU A N 1
ATOM 755 C CA . LEU A 1 100 ? 21.628 -3.365 -5.126 1.00 71.69 100 LEU A CA 1
ATOM 756 C C . LEU A 1 100 ? 22.941 -3.457 -5.920 1.00 71.69 100 LEU A C 1
ATOM 758 O O . LEU A 1 100 ? 23.499 -4.539 -6.044 1.00 71.69 100 LEU A O 1
ATOM 762 N N . LYS A 1 101 ? 23.445 -2.342 -6.456 1.00 78.62 101 LYS A N 1
ATOM 763 C CA . LYS A 1 101 ? 24.699 -2.255 -7.217 1.00 78.62 101 LYS A CA 1
ATOM 764 C C . LYS A 1 101 ? 25.911 -2.479 -6.321 1.00 78.62 101 LYS A C 1
ATOM 766 O O . LYS A 1 101 ? 26.841 -3.171 -6.736 1.00 78.62 101 LYS A O 1
ATOM 771 N N . ASP A 1 102 ? 25.881 -1.953 -5.103 1.00 78.12 102 ASP A N 1
ATOM 772 C CA . ASP A 1 102 ? 26.923 -2.196 -4.110 1.00 78.12 102 ASP A CA 1
ATOM 773 C C . ASP A 1 102 ? 26.895 -3.659 -3.642 1.00 78.12 102 ASP A C 1
ATOM 775 O O . ASP A 1 102 ? 27.937 -4.315 -3.644 1.00 78.12 102 ASP A O 1
ATOM 779 N N . ILE A 1 103 ? 25.707 -4.225 -3.381 1.00 78.56 103 ILE A N 1
ATOM 780 C CA . ILE A 1 103 ? 25.532 -5.650 -3.046 1.00 78.56 103 ILE A CA 1
ATOM 781 C C . ILE A 1 103 ? 25.976 -6.551 -4.204 1.00 78.56 103 ILE A C 1
ATOM 783 O O . ILE A 1 103 ? 26.751 -7.476 -3.996 1.00 78.56 103 ILE A O 1
ATOM 787 N N . ALA A 1 104 ? 25.539 -6.289 -5.435 1.00 77.00 104 ALA A N 1
ATOM 788 C CA . ALA A 1 104 ? 25.891 -7.092 -6.604 1.00 77.00 104 ALA A CA 1
ATOM 789 C C . ALA A 1 104 ? 27.391 -7.006 -6.925 1.00 77.00 104 ALA A C 1
ATOM 791 O O . ALA A 1 104 ? 28.021 -8.019 -7.233 1.00 77.00 104 ALA A O 1
ATOM 792 N N . GLY A 1 105 ? 27.984 -5.816 -6.803 1.00 80.69 105 GLY A N 1
ATOM 793 C CA . GLY A 1 105 ? 29.420 -5.615 -6.974 1.00 80.69 105 GLY A CA 1
ATOM 794 C C . GLY A 1 105 ? 30.242 -6.309 -5.887 1.00 80.69 105 GLY A C 1
ATOM 795 O O . GLY A 1 105 ? 31.269 -6.919 -6.184 1.00 80.69 105 GLY A O 1
ATOM 796 N N . GLU A 1 106 ? 29.797 -6.262 -4.633 1.00 81.00 106 GLU A N 1
ATOM 797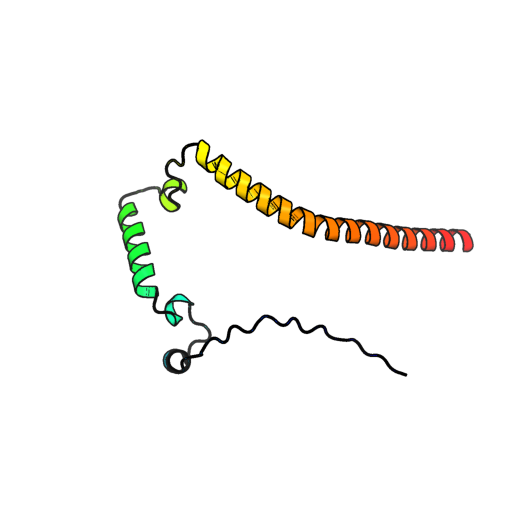 C CA . GLU A 1 106 ? 30.485 -6.905 -3.516 1.00 81.00 106 GLU A CA 1
ATOM 798 C C . GLU A 1 106 ? 30.298 -8.433 -3.507 1.00 81.00 106 GLU A C 1
ATOM 800 O O . GLU A 1 106 ? 31.266 -9.166 -3.294 1.00 81.00 106 GLU A O 1
ATOM 805 N N . THR A 1 107 ? 29.109 -8.945 -3.826 1.00 81.00 107 THR A N 1
ATOM 806 C CA . THR A 1 107 ? 28.858 -10.384 -3.997 1.00 81.00 107 THR A CA 1
ATOM 807 C C . THR A 1 107 ? 29.626 -10.944 -5.191 1.00 81.00 107 THR A C 1
ATOM 809 O O . THR A 1 107 ? 30.222 -12.012 -5.066 1.00 81.00 107 THR A O 1
ATOM 812 N N . GLY A 1 108 ? 29.701 -10.211 -6.307 1.00 86.06 108 GLY A N 1
ATOM 813 C CA . GLY A 1 108 ? 30.532 -10.584 -7.453 1.00 86.06 108 GLY A CA 1
ATOM 814 C C . GLY A 1 108 ? 32.010 -10.684 -7.076 1.00 86.06 108 GLY A C 1
ATOM 815 O O . GLY A 1 108 ? 32.653 -11.684 -7.376 1.00 86.06 108 GLY A O 1
ATOM 816 N N . LYS A 1 109 ? 32.538 -9.708 -6.326 1.00 88.31 109 LYS A N 1
ATOM 817 C CA . LYS A 1 109 ? 33.918 -9.757 -5.814 1.00 88.31 109 LYS A CA 1
ATOM 818 C C . LYS A 1 109 ? 34.147 -10.939 -4.874 1.00 88.31 109 LYS A C 1
ATOM 820 O O . LYS A 1 109 ? 35.140 -11.635 -5.043 1.00 88.31 109 LYS A O 1
ATOM 825 N N . LYS A 1 110 ? 33.239 -11.204 -3.926 1.00 88.75 110 LYS A N 1
ATOM 826 C CA . LYS A 1 110 ? 33.355 -12.354 -3.008 1.00 88.75 110 LYS A CA 1
ATOM 827 C C . LYS A 1 110 ? 33.323 -13.681 -3.765 1.00 88.75 110 LYS A C 1
ATOM 829 O O . LYS A 1 110 ? 34.148 -14.543 -3.487 1.00 88.75 110 LYS A O 1
ATOM 834 N N . LEU A 1 111 ? 32.424 -13.835 -4.738 1.00 90.81 111 LEU A N 1
ATOM 835 C CA . LEU A 1 111 ? 32.349 -15.028 -5.582 1.00 90.81 111 LEU A CA 1
ATOM 836 C C . LEU A 1 111 ? 33.630 -15.215 -6.405 1.00 90.81 111 LEU A C 1
ATOM 838 O O . LEU A 1 111 ? 34.182 -16.311 -6.428 1.00 90.81 111 LEU A O 1
ATOM 842 N N . THR A 1 112 ? 34.143 -14.141 -7.008 1.00 88.00 112 THR A N 1
ATOM 843 C CA . THR A 1 112 ? 35.431 -14.156 -7.711 1.00 88.00 112 THR A CA 1
ATOM 844 C C . THR A 1 112 ? 36.580 -14.513 -6.772 1.00 88.00 112 THR A C 1
ATOM 846 O O . THR A 1 112 ? 37.441 -15.290 -7.164 1.00 88.00 112 THR A O 1
ATOM 849 N N . SER A 1 113 ? 36.585 -14.031 -5.524 1.00 85.19 113 SER A N 1
ATOM 850 C CA . SER A 1 113 ? 37.586 -14.420 -4.522 1.00 85.19 113 SER A CA 1
ATOM 851 C C . SER A 1 113 ? 37.495 -15.901 -4.136 1.00 85.19 113 SER A C 1
ATOM 853 O O . SER A 1 113 ? 38.520 -16.552 -3.962 1.00 85.19 113 SER A O 1
ATOM 855 N N . PHE A 1 114 ? 36.290 -16.470 -4.031 1.00 91.88 114 PHE A N 1
ATOM 856 C CA . PHE A 1 114 ? 36.133 -17.913 -3.822 1.00 91.88 114 PHE A CA 1
ATOM 857 C C . PHE A 1 114 ? 36.639 -18.713 -5.023 1.00 91.88 114 PHE A C 1
ATOM 859 O O . PHE A 1 114 ? 37.362 -19.689 -4.838 1.00 91.88 114 PHE A O 1
ATOM 866 N N . ALA A 1 115 ? 36.313 -18.278 -6.242 1.00 88.50 115 ALA A N 1
ATOM 867 C CA . ALA A 1 115 ? 36.789 -18.912 -7.465 1.00 88.50 115 ALA A CA 1
ATOM 868 C C . ALA A 1 115 ? 38.317 -18.824 -7.600 1.00 88.50 115 ALA A C 1
ATOM 870 O O . ALA A 1 115 ? 38.953 -19.820 -7.931 1.00 88.50 115 ALA A O 1
ATOM 871 N N . SER A 1 116 ? 38.924 -17.673 -7.293 1.00 87.56 116 SER A N 1
ATOM 872 C CA . SER A 1 116 ? 40.380 -17.516 -7.342 1.00 87.56 116 SER A CA 1
ATOM 873 C C . SER A 1 116 ? 41.080 -18.411 -6.327 1.00 87.56 116 SER A C 1
ATOM 875 O O . SER A 1 116 ? 42.103 -19.003 -6.656 1.00 87.56 116 SER A O 1
ATOM 877 N N . ASN A 1 117 ? 40.527 -18.549 -5.120 1.00 88.62 117 ASN A N 1
ATOM 878 C CA . ASN A 1 117 ? 41.084 -19.435 -4.098 1.00 88.62 117 ASN A CA 1
ATOM 879 C C . ASN A 1 117 ? 40.938 -20.905 -4.501 1.00 88.62 117 ASN A C 1
ATOM 881 O O . ASN A 1 117 ? 41.901 -21.651 -4.410 1.00 88.62 117 ASN A O 1
ATOM 885 N N . PHE A 1 118 ? 39.781 -21.297 -5.039 1.00 90.38 118 PHE A N 1
ATOM 886 C CA . PHE A 1 118 ? 39.558 -22.653 -5.539 1.00 90.38 118 PHE A CA 1
ATOM 887 C C . PHE A 1 118 ? 40.510 -23.020 -6.687 1.00 90.38 118 PHE A C 1
ATOM 889 O O . PHE A 1 118 ? 41.085 -24.103 -6.686 1.00 90.38 118 PHE A O 1
ATOM 896 N N . ILE A 1 119 ? 40.717 -22.112 -7.646 1.00 86.75 119 ILE A N 1
ATOM 897 C CA . ILE A 1 119 ? 41.661 -22.317 -8.756 1.00 86.75 119 ILE A CA 1
ATOM 898 C C . ILE A 1 119 ? 43.104 -22.356 -8.239 1.00 86.75 119 ILE A C 1
ATOM 900 O O . ILE A 1 119 ? 43.876 -23.202 -8.674 1.00 86.75 119 ILE A O 1
ATOM 904 N N . SER A 1 120 ? 43.457 -21.490 -7.285 1.00 85.25 120 SER A N 1
ATOM 905 C CA . SER A 1 120 ? 44.794 -21.480 -6.672 1.00 85.25 120 SER A CA 1
ATOM 906 C C . SER A 1 120 ? 45.081 -22.762 -5.887 1.00 85.25 120 SER A C 1
ATOM 908 O O . SER A 1 120 ? 46.212 -23.238 -5.889 1.00 85.25 120 SER A O 1
ATOM 910 N N . ASP A 1 121 ? 44.074 -23.323 -5.217 1.00 80.06 121 ASP A N 1
ATOM 911 C CA . ASP A 1 121 ? 44.195 -24.594 -4.501 1.00 80.06 121 ASP A CA 1
ATOM 912 C C . ASP A 1 121 ? 44.291 -25.775 -5.475 1.00 80.06 121 ASP A C 1
ATOM 914 O O . ASP A 1 121 ? 45.056 -26.707 -5.236 1.00 80.06 121 ASP A O 1
ATOM 918 N N . LEU A 1 122 ? 43.577 -25.720 -6.602 1.00 84.62 122 LEU A N 1
ATOM 919 C CA . LEU A 1 122 ? 43.658 -26.732 -7.655 1.00 84.62 122 LEU A CA 1
ATOM 920 C C . LEU A 1 122 ? 45.031 -26.737 -8.351 1.00 84.62 122 LEU A C 1
ATOM 922 O O . LEU A 1 122 ? 45.577 -27.809 -8.589 1.00 84.62 122 LEU A O 1
ATOM 926 N N . ASP A 1 123 ? 45.613 -25.562 -8.600 1.00 79.88 123 ASP A N 1
ATOM 927 C CA . ASP A 1 123 ? 46.960 -25.394 -9.176 1.00 79.88 123 ASP A CA 1
ATOM 928 C C . ASP A 1 123 ? 48.084 -25.822 -8.212 1.00 79.88 123 ASP A C 1
ATOM 930 O O . ASP A 1 123 ? 49.183 -26.153 -8.636 1.00 79.88 123 ASP A O 1
ATOM 934 N N . ARG A 1 124 ? 47.820 -25.850 -6.896 1.00 77.94 124 ARG A N 1
ATOM 935 C CA . ARG A 1 124 ? 48.770 -26.349 -5.880 1.00 77.94 124 ARG A CA 1
ATOM 936 C C . ARG A 1 124 ? 48.736 -27.865 -5.676 1.00 77.94 124 ARG A C 1
ATOM 938 O O . ARG A 1 124 ? 49.642 -28.393 -5.034 1.00 77.94 124 ARG A O 1
ATOM 945 N N . ILE A 1 125 ? 47.664 -28.533 -6.100 1.00 74.12 125 ILE A N 1
ATOM 946 C CA . ILE A 1 125 ? 47.444 -29.975 -5.889 1.00 74.12 125 ILE A CA 1
ATOM 947 C C . ILE A 1 125 ? 47.859 -30.804 -7.120 1.00 74.12 125 ILE A C 1
ATOM 949 O O . ILE A 1 125 ? 48.111 -32.002 -6.977 1.00 74.12 125 ILE A O 1
ATOM 953 N N . LEU A 1 126 ? 47.942 -30.180 -8.300 1.00 54.16 126 LEU A N 1
ATOM 954 C CA . LEU A 1 126 ? 48.523 -30.733 -9.533 1.00 54.16 126 LEU A CA 1
ATOM 955 C C . LEU A 1 126 ? 50.046 -30.543 -9.578 1.00 54.16 126 LEU A C 1
ATOM 957 O O . LEU A 1 126 ? 50.705 -31.424 -10.177 1.00 54.16 126 LEU A O 1
#

Solvent-accessible surface area (backbone atoms only — not comparable to full-atom values): 7846 Å² total; per-residue (Å²): 135,90,86,80,88,78,80,81,76,79,80,69,79,74,73,82,70,81,76,59,65,62,58,56,67,76,41,66,89,50,94,72,78,56,69,40,69,72,72,64,45,44,73,55,53,52,47,53,50,48,54,54,48,60,76,44,71,84,51,96,70,82,53,72,38,71,76,70,67,60,67,77,72,59,76,73,55,55,51,56,54,47,50,52,46,49,52,51,48,48,57,51,44,54,59,52,44,50,54,48,49,52,48,52,53,50,50,49,49,51,52,50,52,52,51,52,50,52,52,52,52,52,67,72,73,109

Sequence (126 aa):
MGNGFQKKSSNASKAQIEETDEARKKFSNAKAISSSQFFGTQNREEKEAQLSLQKFAGSSSISSSDLFGRTNVDDSNLDLSAADLINRISFQASQDLSSLKDIAGETGKKLTSFASNFISDLDRIL

Mean predicted aligned error: 20.51 Å

Organism: Zea mays (NCBI:txid4577)

Foldseek 3Di:
DDDDDDDPPPPPPPPPPVDDCVCCVVCVVPPDDDPCVVVVCVVVVVVVVVVLCVVCVPPPDDDPCSSVVVDDPDPVVVCVVVVVVCVVCCVVCVVVVVVVVVVVVVVVVVVVVVVVVVVVVVVVVD

Radius of gyration: 28.17 Å; Cα contacts (8 Å, |Δi|>4): 14; chains: 1; bounding box: 78×45×49 Å